Protein AF-A0A7S3WQD6-F1 (afdb_monomer_lite)

Sequence (183 aa):
FDAVRLVVVATIATLADAVMRIRCADVPSLLCLNYSGEAEGPGDAFHFELGSFAVESEDLQLASPELHCARTRVLDYFAAQRPHHRPSRVLFGFERSMEFGVAEEALLRQLCLHMAFPTATHGQTHAGGSSLLPAYLSGESRLLLENFPELGFFRDMVFLFKMLMVPTSEALPEICPWMPLDA

Structure (mmCIF, N/CA/C/O backbone):
data_AF-A0A7S3WQD6-F1
#
_entry.id   AF-A0A7S3WQD6-F1
#
loop_
_atom_site.group_PDB
_atom_site.id
_atom_site.type_symbol
_atom_site.label_atom_id
_atom_site.label_alt_id
_atom_site.label_comp_id
_atom_site.label_asym_id
_atom_site.label_entity_id
_atom_site.label_seq_id
_atom_site.pdbx_PDB_ins_code
_atom_site.Cartn_x
_atom_site.Cartn_y
_atom_site.Cartn_z
_atom_site.occupancy
_atom_site.B_iso_or_equiv
_atom_site.auth_seq_id
_atom_site.auth_comp_id
_atom_site.auth_asym_id
_atom_site.auth_atom_id
_atom_site.pdbx_PDB_model_num
ATOM 1 N N . PHE A 1 1 ? -23.383 3.564 12.288 1.00 55.22 1 PHE A N 1
ATOM 2 C CA . PHE A 1 1 ? -23.159 2.881 10.995 1.00 55.22 1 PHE A CA 1
ATOM 3 C C . PHE A 1 1 ? -21.775 3.160 10.432 1.00 55.22 1 PHE A C 1
ATOM 5 O O . PHE A 1 1 ? -21.158 2.224 9.944 1.00 55.22 1 PHE A O 1
ATOM 12 N N . ASP A 1 2 ? -21.274 4.389 10.543 1.00 77.25 2 ASP A N 1
ATOM 13 C CA . ASP A 1 2 ? -19.963 4.769 10.008 1.00 77.25 2 ASP A CA 1
ATOM 14 C C . ASP A 1 2 ? -18.776 4.064 10.696 1.00 77.25 2 ASP A C 1
ATOM 16 O O . ASP A 1 2 ? -17.949 3.446 10.036 1.00 77.25 2 ASP A O 1
ATOM 20 N N . ALA A 1 3 ? -18.800 3.978 12.032 1.00 86.75 3 ALA A N 1
ATOM 21 C CA . ALA A 1 3 ? -17.778 3.295 12.836 1.00 86.75 3 ALA A CA 1
ATOM 22 C C . ALA A 1 3 ? -17.462 1.853 12.385 1.00 86.75 3 ALA A C 1
ATOM 24 O O . ALA A 1 3 ? -16.304 1.457 12.271 1.00 86.75 3 ALA A O 1
ATOM 25 N N . VAL A 1 4 ? -18.507 1.063 12.108 1.00 91.00 4 VAL A N 1
ATOM 26 C CA . VAL A 1 4 ? -18.364 -0.328 11.649 1.00 91.00 4 VAL A CA 1
ATOM 27 C C . VAL A 1 4 ? -17.719 -0.363 10.267 1.00 91.00 4 VAL A C 1
ATOM 29 O O . VAL A 1 4 ? -16.831 -1.175 10.030 1.00 91.00 4 VAL A O 1
ATOM 32 N N . ARG A 1 5 ? -18.143 0.526 9.360 1.00 90.00 5 ARG A N 1
ATOM 33 C CA . ARG A 1 5 ? -17.604 0.603 7.996 1.00 90.00 5 ARG A CA 1
ATOM 34 C C . ARG A 1 5 ? -16.125 0.959 8.019 1.00 90.00 5 ARG A C 1
ATOM 36 O O . ARG A 1 5 ? -15.350 0.260 7.377 1.00 90.00 5 ARG A O 1
ATOM 43 N N . LEU A 1 6 ? -15.737 1.962 8.805 1.00 91.75 6 LEU A N 1
ATOM 44 C CA . LEU A 1 6 ? -14.342 2.370 8.926 1.00 91.75 6 LEU A CA 1
ATOM 45 C C . LEU A 1 6 ? -13.455 1.213 9.413 1.00 91.75 6 LEU A C 1
ATOM 47 O O . LEU A 1 6 ? -12.445 0.909 8.784 1.00 91.75 6 LEU A O 1
ATOM 51 N N . VAL A 1 7 ? -13.856 0.505 10.477 1.00 94.38 7 VAL A N 1
ATOM 52 C CA . VAL A 1 7 ? -13.084 -0.639 11.004 1.00 94.38 7 VAL A CA 1
ATOM 53 C C . VAL A 1 7 ? -13.020 -1.796 10.003 1.00 94.38 7 VAL A C 1
ATOM 55 O O . VAL A 1 7 ? -11.962 -2.403 9.831 1.00 94.38 7 VAL A O 1
ATOM 58 N N . VAL A 1 8 ? -14.126 -2.105 9.321 1.00 94.56 8 VAL A N 1
ATOM 59 C CA . VAL A 1 8 ? -14.166 -3.182 8.320 1.00 94.56 8 VAL A CA 1
ATOM 60 C C . VAL A 1 8 ? -13.259 -2.858 7.137 1.00 94.56 8 VAL A C 1
ATOM 62 O O . VAL A 1 8 ? -12.439 -3.693 6.763 1.00 94.56 8 VAL A O 1
ATOM 65 N N . VAL A 1 9 ? -13.345 -1.651 6.577 1.00 94.81 9 VAL A N 1
ATOM 66 C CA . VAL A 1 9 ? -12.513 -1.256 5.433 1.00 94.81 9 VAL A CA 1
ATOM 67 C C . VAL A 1 9 ? -11.039 -1.141 5.834 1.00 94.81 9 VAL A C 1
ATOM 69 O O . VAL A 1 9 ? -10.180 -1.617 5.096 1.00 94.81 9 VAL A O 1
ATOM 72 N N . ALA A 1 10 ? -10.730 -0.641 7.035 1.00 96.12 10 ALA A N 1
ATOM 73 C CA . ALA A 1 10 ? -9.369 -0.671 7.574 1.00 96.12 10 ALA A CA 1
ATOM 74 C C . ALA A 1 10 ? -8.831 -2.106 7.681 1.00 96.12 10 ALA A C 1
ATOM 76 O O . ALA A 1 10 ? -7.685 -2.373 7.323 1.00 96.12 10 ALA A O 1
ATOM 77 N N . THR A 1 11 ? -9.666 -3.055 8.115 1.00 97.19 11 THR A N 1
ATOM 78 C CA . THR A 1 11 ? -9.299 -4.477 8.180 1.00 97.19 11 THR A CA 1
ATOM 79 C C . THR A 1 11 ? -9.043 -5.045 6.783 1.00 97.19 11 THR A C 1
ATOM 81 O O . THR A 1 11 ? -8.050 -5.740 6.594 1.00 97.19 11 THR A O 1
ATOM 84 N N . ILE A 1 12 ? -9.880 -4.715 5.793 1.00 97.62 12 ILE A N 1
ATOM 85 C CA . ILE A 1 12 ? -9.692 -5.134 4.394 1.00 97.62 12 ILE A CA 1
ATOM 86 C C . ILE A 1 12 ? -8.363 -4.601 3.844 1.00 97.62 12 ILE A C 1
ATOM 88 O O . ILE A 1 12 ? -7.570 -5.387 3.330 1.00 97.62 12 ILE A O 1
ATOM 92 N N . ALA A 1 13 ? -8.077 -3.306 4.006 1.00 97.19 13 ALA A N 1
ATOM 93 C CA . ALA A 1 13 ? -6.825 -2.707 3.543 1.00 97.19 13 ALA A CA 1
ATOM 94 C C . ALA A 1 13 ? -5.596 -3.307 4.255 1.00 97.19 13 ALA A C 1
ATOM 96 O O . ALA A 1 13 ? -4.576 -3.568 3.621 1.00 97.19 13 ALA A O 1
ATOM 97 N N . THR A 1 14 ? -5.709 -3.598 5.556 1.00 97.75 14 THR A N 1
ATOM 98 C CA . THR A 1 14 ? -4.656 -4.271 6.341 1.00 97.75 14 THR A CA 1
ATOM 99 C C . THR A 1 14 ? -4.397 -5.692 5.848 1.00 97.75 14 THR A C 1
ATOM 101 O O . THR A 1 14 ? -3.249 -6.104 5.706 1.00 97.75 14 THR A O 1
ATOM 104 N N . LEU A 1 15 ? -5.457 -6.458 5.575 1.00 97.62 15 LEU A N 1
ATOM 105 C CA . LEU A 1 15 ? -5.333 -7.808 5.029 1.00 97.62 15 LEU A CA 1
ATOM 106 C C . LEU A 1 15 ? -4.719 -7.779 3.633 1.00 97.62 15 LEU A C 1
ATOM 108 O O . LEU A 1 15 ? -3.871 -8.614 3.339 1.00 97.62 15 LEU A O 1
ATOM 112 N N . ALA A 1 16 ? -5.107 -6.816 2.798 1.00 97.31 16 ALA A N 1
ATOM 113 C CA . ALA A 1 16 ? -4.522 -6.650 1.478 1.00 97.31 16 ALA A CA 1
ATOM 114 C C . ALA A 1 16 ? -3.017 -6.342 1.568 1.00 97.31 16 ALA A C 1
ATOM 116 O O . ALA A 1 16 ? -2.239 -7.010 0.897 1.00 97.31 16 ALA A O 1
ATOM 117 N N . ASP A 1 17 ? -2.589 -5.441 2.462 1.00 97.12 17 ASP A N 1
ATOM 118 C CA . ASP A 1 17 ? -1.162 -5.184 2.734 1.00 97.12 17 ASP A CA 1
ATOM 119 C C . ASP A 1 17 ? -0.425 -6.460 3.159 1.00 97.12 17 ASP A C 1
ATOM 121 O O . ASP A 1 17 ? 0.629 -6.786 2.616 1.00 97.12 17 ASP A O 1
ATOM 125 N N . ALA A 1 18 ? -1.008 -7.223 4.087 1.00 96.19 18 ALA A N 1
ATOM 126 C CA . ALA A 1 18 ? -0.426 -8.476 4.550 1.00 96.19 18 ALA A CA 1
ATOM 127 C C . ALA A 1 18 ? -0.299 -9.500 3.413 1.00 96.19 18 ALA A C 1
ATOM 129 O O . ALA A 1 18 ? 0.741 -10.141 3.288 1.00 96.19 18 ALA A O 1
ATOM 130 N N . VAL A 1 19 ? -1.317 -9.626 2.557 1.00 95.06 19 VAL A N 1
ATOM 131 C CA . VAL A 1 19 ? -1.299 -10.513 1.384 1.00 95.06 19 VAL A CA 1
ATOM 132 C C . VAL A 1 19 ? -0.239 -10.074 0.374 1.00 95.06 19 VAL A C 1
ATOM 134 O O . VAL A 1 19 ? 0.516 -10.919 -0.097 1.00 95.06 19 VAL A O 1
ATOM 137 N N . MET A 1 20 ? -0.112 -8.772 0.105 1.00 95.25 20 MET A N 1
ATOM 138 C CA . MET A 1 20 ? 0.914 -8.219 -0.790 1.00 95.25 20 MET A CA 1
ATOM 139 C C . MET A 1 20 ? 2.346 -8.523 -0.328 1.00 95.25 20 MET A C 1
ATOM 141 O O . MET A 1 20 ? 3.266 -8.547 -1.144 1.00 95.25 20 MET A O 1
ATOM 145 N N . ARG A 1 21 ? 2.552 -8.771 0.971 1.00 93.88 21 ARG A N 1
ATOM 146 C CA . ARG A 1 21 ? 3.853 -9.147 1.547 1.00 93.88 21 ARG A CA 1
ATOM 147 C C . ARG A 1 21 ? 4.114 -10.651 1.555 1.00 93.88 21 ARG A C 1
ATOM 149 O O . ARG A 1 21 ? 5.245 -11.057 1.810 1.00 93.88 21 ARG A O 1
ATOM 156 N N . ILE A 1 22 ? 3.103 -11.485 1.314 1.00 91.69 22 ILE A N 1
ATOM 157 C CA . ILE A 1 22 ? 3.275 -12.938 1.300 1.00 91.69 22 ILE A CA 1
ATOM 158 C C . ILE A 1 22 ? 3.864 -13.358 -0.044 1.00 91.69 22 ILE A C 1
ATOM 160 O O . ILE A 1 22 ? 3.289 -13.131 -1.108 1.00 91.69 22 ILE A O 1
ATOM 164 N N . ARG A 1 23 ? 5.001 -14.050 0.011 1.00 91.31 23 ARG A N 1
ATOM 165 C CA . ARG A 1 23 ? 5.579 -14.708 -1.157 1.00 91.31 23 ARG A CA 1
ATOM 166 C C . ARG A 1 23 ? 4.841 -16.016 -1.448 1.00 91.31 23 ARG A C 1
ATOM 168 O O . ARG A 1 23 ? 4.842 -16.926 -0.618 1.00 91.31 23 ARG A O 1
ATOM 175 N N . CYS A 1 24 ? 4.263 -16.138 -2.644 1.00 88.75 24 CYS A N 1
ATOM 176 C CA . CYS A 1 24 ? 3.705 -17.410 -3.106 1.00 88.75 24 CYS A CA 1
ATOM 177 C C . CYS A 1 24 ? 4.815 -18.462 -3.261 1.00 88.75 24 CYS A C 1
ATOM 179 O O . CYS A 1 24 ? 5.910 -18.159 -3.742 1.00 88.75 24 CYS A O 1
ATOM 181 N N . ALA A 1 25 ? 4.530 -19.696 -2.842 1.00 86.94 25 ALA A N 1
ATOM 182 C CA . ALA A 1 25 ? 5.506 -20.788 -2.833 1.00 86.94 25 ALA A CA 1
ATOM 183 C C . ALA A 1 25 ? 5.790 -21.367 -4.229 1.00 86.94 25 ALA A C 1
ATOM 185 O O . ALA A 1 25 ? 6.838 -21.971 -4.442 1.00 86.94 25 ALA A O 1
ATOM 186 N N . ASP A 1 26 ? 4.849 -21.210 -5.154 1.00 92.25 26 ASP A N 1
ATOM 187 C CA . ASP A 1 26 ? 4.892 -21.710 -6.521 1.00 92.25 26 ASP A CA 1
ATOM 188 C C . ASP A 1 26 ? 5.427 -20.645 -7.487 1.00 92.25 26 ASP A C 1
ATOM 190 O O . ASP A 1 26 ? 6.610 -20.654 -7.828 1.00 92.25 26 ASP A O 1
ATOM 194 N N . VAL A 1 27 ? 4.575 -19.711 -7.910 1.00 90.00 27 VAL A N 1
ATOM 195 C CA . VAL A 1 27 ? 4.912 -18.637 -8.843 1.00 90.00 27 VAL A CA 1
ATOM 196 C C . VAL A 1 27 ? 4.687 -17.315 -8.115 1.00 90.00 27 VAL A C 1
ATOM 198 O O . VAL A 1 27 ? 3.555 -16.833 -8.043 1.00 90.00 27 VAL A O 1
ATOM 201 N N . PRO A 1 28 ? 5.737 -16.729 -7.514 1.00 91.62 28 PRO A N 1
ATOM 202 C CA . PRO A 1 28 ? 5.594 -15.474 -6.793 1.00 91.62 28 PRO A CA 1
ATOM 203 C C . PRO A 1 28 ? 5.227 -14.347 -7.760 1.00 91.62 28 PRO A C 1
ATOM 205 O O . PRO A 1 28 ? 5.892 -14.158 -8.779 1.00 91.62 28 PRO A O 1
ATOM 208 N N . SER A 1 29 ? 4.186 -13.576 -7.422 1.00 94.06 29 SER A N 1
ATOM 209 C CA . SER A 1 29 ? 3.867 -12.353 -8.164 1.00 94.06 29 SER A CA 1
ATOM 210 C C . SER A 1 29 ? 5.044 -11.390 -8.065 1.00 94.06 29 SER A C 1
ATOM 212 O O . SER A 1 29 ? 5.530 -11.072 -6.975 1.00 94.06 29 SER A O 1
ATOM 214 N N . LEU A 1 30 ? 5.496 -10.909 -9.220 1.00 94.81 30 LEU A N 1
ATOM 215 C CA . LEU A 1 30 ? 6.571 -9.932 -9.304 1.00 94.81 30 LEU A CA 1
ATOM 216 C C . LEU A 1 30 ? 6.202 -8.629 -8.582 1.00 94.81 30 LEU A C 1
ATOM 218 O O . LEU A 1 30 ? 7.076 -7.989 -7.996 1.00 94.81 30 LEU A O 1
ATOM 222 N N . LEU A 1 31 ? 4.918 -8.262 -8.575 1.00 95.69 31 LEU A N 1
ATOM 223 C CA . LEU A 1 31 ? 4.429 -7.137 -7.791 1.00 95.69 31 LEU A CA 1
ATOM 224 C C . LEU A 1 31 ? 4.638 -7.371 -6.295 1.00 95.69 31 LEU A C 1
ATOM 226 O O . LEU A 1 31 ? 5.220 -6.507 -5.647 1.00 95.69 31 LEU A O 1
ATOM 230 N N . CYS A 1 32 ? 4.224 -8.523 -5.761 1.00 95.69 32 CYS A N 1
ATOM 231 C CA . CYS A 1 32 ? 4.417 -8.844 -4.344 1.00 95.69 32 CYS A CA 1
ATOM 232 C C . CYS A 1 32 ? 5.902 -8.850 -3.961 1.00 95.69 32 CYS A C 1
ATOM 234 O O . CYS A 1 32 ? 6.261 -8.307 -2.923 1.00 95.69 32 CYS A O 1
ATOM 236 N N . LEU A 1 33 ? 6.780 -9.381 -4.823 1.00 95.19 33 LEU A N 1
ATOM 237 C CA . LEU A 1 33 ? 8.231 -9.361 -4.595 1.00 95.19 33 LEU A CA 1
ATOM 238 C C . LEU A 1 33 ? 8.801 -7.935 -4.553 1.00 95.19 33 LEU A C 1
ATOM 240 O O . LEU A 1 33 ? 9.620 -7.621 -3.692 1.00 95.19 33 LEU A O 1
ATOM 244 N N . ASN A 1 34 ? 8.382 -7.055 -5.469 1.00 94.88 34 ASN A N 1
ATOM 245 C CA . ASN A 1 34 ? 8.825 -5.656 -5.457 1.00 94.88 34 ASN A CA 1
ATOM 246 C C . ASN A 1 34 ? 8.255 -4.910 -4.247 1.00 94.88 34 ASN A C 1
ATOM 248 O O . ASN A 1 34 ? 8.966 -4.144 -3.602 1.00 94.88 34 ASN A O 1
ATOM 252 N N . TYR A 1 35 ? 6.996 -5.180 -3.903 1.00 95.56 35 TYR A N 1
ATOM 253 C CA . TYR A 1 35 ? 6.316 -4.596 -2.757 1.00 95.56 35 TYR A CA 1
ATOM 254 C C . TYR A 1 35 ? 6.976 -4.983 -1.425 1.00 95.56 35 TYR A C 1
ATOM 256 O O . TYR A 1 35 ? 7.217 -4.117 -0.585 1.00 95.56 35 TYR A O 1
ATOM 264 N N . SER A 1 36 ? 7.315 -6.261 -1.233 1.00 94.06 36 SER A N 1
ATOM 265 C CA . SER A 1 36 ? 7.981 -6.762 -0.023 1.00 94.06 36 SER A CA 1
ATOM 266 C C . SER A 1 36 ? 9.476 -6.428 0.042 1.00 94.06 36 SER A C 1
ATOM 268 O O . SER A 1 36 ? 10.085 -6.578 1.099 1.00 94.06 36 SER A O 1
ATOM 270 N N . GLY A 1 37 ? 10.066 -5.947 -1.058 1.00 92.81 37 GLY A N 1
ATOM 271 C CA . GLY A 1 37 ? 11.503 -5.691 -1.167 1.00 92.81 37 GLY A CA 1
ATOM 272 C C . GLY A 1 37 ? 12.346 -6.955 -1.380 1.00 92.81 37 GLY A C 1
ATOM 273 O O . GLY A 1 37 ? 13.554 -6.916 -1.171 1.00 92.81 37 GLY A O 1
ATOM 274 N N . GLU A 1 38 ? 11.730 -8.071 -1.779 1.00 93.00 38 GLU A N 1
ATOM 275 C CA . GLU A 1 38 ? 12.408 -9.340 -2.088 1.00 93.00 38 GLU A CA 1
ATOM 276 C C . GLU A 1 38 ? 12.770 -9.499 -3.576 1.00 93.00 38 GLU A C 1
ATOM 278 O O . GLU A 1 38 ? 13.431 -10.470 -3.950 1.00 93.00 38 GLU A O 1
ATOM 283 N N . ALA A 1 39 ? 12.331 -8.580 -4.441 1.00 93.12 39 ALA A N 1
ATOM 284 C CA . ALA A 1 39 ? 12.681 -8.589 -5.859 1.00 93.12 39 ALA A CA 1
ATOM 285 C C . ALA A 1 39 ? 14.183 -8.361 -6.091 1.00 93.12 39 ALA A C 1
ATOM 287 O O . ALA A 1 39 ? 14.869 -7.688 -5.322 1.00 93.12 39 ALA A O 1
ATOM 288 N N . GLU A 1 40 ? 14.695 -8.902 -7.197 1.00 89.00 40 GLU A N 1
ATOM 289 C CA . GLU A 1 40 ? 16.089 -8.706 -7.585 1.00 89.00 40 GLU A CA 1
ATOM 290 C C . GLU A 1 40 ? 16.369 -7.239 -7.938 1.00 89.00 40 GLU A C 1
ATOM 292 O O . GLU A 1 40 ? 15.772 -6.677 -8.853 1.00 89.00 40 GLU A O 1
ATOM 297 N N . GLY A 1 41 ? 17.336 -6.632 -7.252 1.00 83.12 41 GLY A N 1
ATOM 298 C CA . GLY A 1 41 ? 17.784 -5.267 -7.518 1.00 83.12 41 GLY A CA 1
ATOM 299 C C . GLY A 1 41 ? 17.802 -4.394 -6.264 1.00 83.12 41 GLY A C 1
ATOM 300 O O . GLY A 1 41 ? 17.534 -4.861 -5.159 1.00 83.12 41 GLY A O 1
ATOM 301 N N . PRO A 1 42 ? 18.167 -3.110 -6.401 1.00 76.06 42 PRO A N 1
ATOM 302 C CA . PRO A 1 42 ? 18.129 -2.177 -5.288 1.00 76.06 42 PRO A CA 1
ATOM 303 C C . PRO A 1 42 ? 16.675 -1.806 -4.974 1.00 76.06 42 PRO A C 1
ATOM 305 O O . PRO A 1 42 ? 15.988 -1.178 -5.783 1.00 76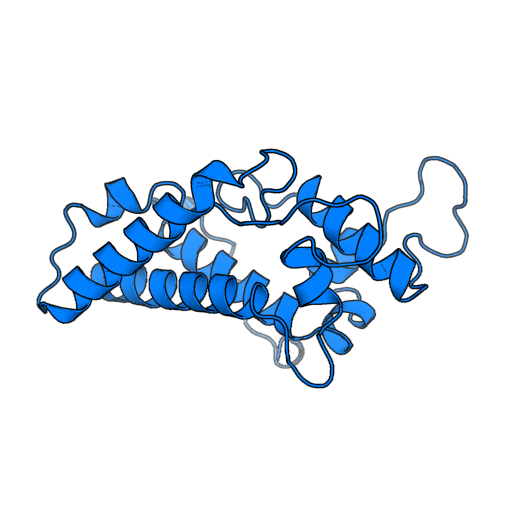.06 42 PRO A O 1
ATOM 308 N N . GLY A 1 43 ? 16.210 -2.147 -3.779 1.00 78.69 43 GLY A N 1
ATOM 309 C CA . GLY A 1 43 ? 14.854 -1.844 -3.343 1.00 78.69 43 GLY A CA 1
ATOM 310 C C . GLY A 1 43 ? 14.679 -2.089 -1.854 1.00 78.69 43 GLY A C 1
ATOM 311 O O . GLY A 1 43 ? 15.338 -2.948 -1.284 1.00 78.69 43 GLY A O 1
ATOM 312 N N . ASP A 1 44 ? 13.800 -1.309 -1.236 1.00 89.44 44 ASP A N 1
ATOM 313 C CA . ASP A 1 44 ? 13.304 -1.578 0.112 1.00 89.44 44 ASP A CA 1
ATOM 314 C C . ASP A 1 44 ? 11.812 -1.866 0.012 1.00 89.44 44 ASP A C 1
ATOM 316 O O . ASP A 1 44 ? 11.173 -1.449 -0.958 1.00 89.44 44 ASP A O 1
ATOM 320 N N . ALA A 1 45 ? 11.260 -2.505 1.039 1.00 93.69 45 ALA A N 1
ATOM 321 C CA . ALA A 1 45 ? 9.834 -2.760 1.121 1.00 93.69 45 ALA A CA 1
ATOM 322 C C . ALA A 1 45 ? 9.014 -1.461 1.048 1.00 93.69 45 ALA A C 1
ATOM 324 O O . ALA A 1 45 ? 9.335 -0.444 1.678 1.00 93.69 45 ALA A O 1
ATOM 325 N N . PHE A 1 46 ? 7.914 -1.530 0.312 1.00 95.69 46 PHE A N 1
ATOM 326 C CA . PHE A 1 46 ? 6.892 -0.501 0.276 1.00 95.69 46 PHE A CA 1
ATOM 327 C C . PHE A 1 46 ? 5.843 -0.741 1.364 1.00 95.69 46 PHE A C 1
ATOM 329 O O . PHE A 1 46 ? 5.726 -1.825 1.946 1.00 95.69 46 PHE A O 1
ATOM 336 N N . HIS A 1 47 ? 5.106 0.309 1.695 1.00 95.50 47 HIS A N 1
ATOM 337 C CA . HIS A 1 47 ? 4.016 0.271 2.665 1.00 95.50 47 HIS A CA 1
ATOM 338 C C . HIS A 1 47 ? 3.055 1.424 2.403 1.00 95.50 47 HIS A C 1
ATOM 340 O O . HIS A 1 47 ? 3.422 2.385 1.732 1.00 95.50 47 HIS A O 1
ATOM 346 N N . PHE A 1 48 ? 1.845 1.358 2.951 1.00 95.19 48 PHE A N 1
ATOM 347 C CA . PHE A 1 48 ? 1.005 2.543 3.104 1.00 95.19 48 PHE A CA 1
ATOM 348 C C . PHE A 1 48 ? 0.877 2.907 4.583 1.00 95.19 48 PHE A C 1
ATOM 350 O O . PHE A 1 48 ? 1.120 2.094 5.477 1.00 95.19 48 PHE A O 1
ATOM 357 N N . GLU A 1 49 ? 0.519 4.155 4.855 1.00 92.69 49 GLU A N 1
ATOM 358 C CA . GLU A 1 49 ? 0.381 4.642 6.223 1.00 92.69 49 GLU A CA 1
ATOM 359 C C . GLU A 1 49 ? -1.053 4.544 6.718 1.00 92.69 49 GLU A C 1
ATOM 361 O O . GLU A 1 49 ? -2.003 4.829 5.995 1.00 92.69 49 GLU A O 1
ATOM 366 N N . LEU A 1 50 ? -1.210 4.239 8.002 1.00 91.62 50 LEU A N 1
ATOM 367 C CA . LEU A 1 50 ? -2.519 4.175 8.639 1.00 91.62 50 LEU A CA 1
ATOM 368 C C . LEU A 1 50 ? -3.164 5.570 8.837 1.00 91.62 50 LEU A C 1
ATOM 370 O O . LEU A 1 50 ? -4.375 5.674 9.009 1.00 91.62 50 LEU A O 1
ATOM 374 N N . GLY A 1 51 ? -2.374 6.651 8.784 1.00 88.31 51 GLY A N 1
ATOM 375 C CA . GLY A 1 51 ? -2.856 8.029 8.945 1.00 88.31 51 GLY A CA 1
ATOM 376 C C . GLY A 1 51 ? -3.465 8.299 10.327 1.00 88.31 51 GLY A C 1
ATOM 377 O O . GLY A 1 51 ? -2.964 7.815 11.344 1.00 88.31 51 GLY A O 1
ATOM 378 N N . SER A 1 52 ? -4.564 9.056 10.358 1.00 88.75 52 SER A N 1
ATOM 379 C CA . SER A 1 52 ? -5.279 9.474 11.577 1.00 88.75 52 SER A CA 1
ATOM 380 C C . SER A 1 52 ? -6.162 8.396 12.218 1.00 88.75 52 SER A C 1
ATOM 382 O O . SER A 1 52 ? -6.796 8.656 13.238 1.00 88.75 52 SER A O 1
ATOM 384 N N . PHE A 1 53 ? -6.190 7.171 11.682 1.00 92.81 53 PHE A N 1
ATOM 385 C CA . PHE A 1 53 ? -7.164 6.144 12.072 1.00 92.81 53 PHE A CA 1
ATOM 386 C C . PHE A 1 53 ? -7.076 5.805 13.554 1.00 92.81 53 PHE A C 1
ATOM 388 O O . PHE A 1 53 ? -8.095 5.559 14.182 1.00 92.81 53 PHE A O 1
ATOM 395 N N . ALA A 1 54 ? -5.875 5.789 14.139 1.00 92.19 54 ALA A N 1
ATOM 396 C CA . ALA A 1 54 ? -5.711 5.491 15.561 1.00 92.19 54 ALA A CA 1
ATOM 397 C C . ALA A 1 54 ? -6.501 6.465 16.449 1.00 92.19 54 ALA A C 1
ATOM 399 O O . ALA A 1 54 ? -7.144 6.017 17.397 1.00 92.19 54 ALA A O 1
ATOM 400 N N . VAL A 1 55 ? -6.480 7.751 16.083 1.00 90.75 55 VAL A N 1
ATOM 401 C CA . VAL A 1 55 ? -7.164 8.845 16.781 1.00 90.75 55 VAL A CA 1
ATOM 402 C C . VAL A 1 55 ? -8.654 8.825 16.453 1.00 90.75 55 VAL A C 1
ATOM 404 O O . VAL A 1 55 ? -9.483 8.766 17.349 1.00 90.75 55 VAL A O 1
ATOM 407 N N . GLU A 1 56 ? -9.011 8.780 15.169 1.00 87.94 56 GLU A N 1
ATOM 408 C CA . GLU A 1 56 ? -10.417 8.779 14.734 1.00 87.94 56 GLU A CA 1
ATOM 409 C C . GLU A 1 56 ? -11.190 7.559 15.237 1.00 87.94 56 GLU A C 1
ATOM 411 O O . GLU A 1 56 ? -12.389 7.634 15.494 1.00 87.94 56 GLU A O 1
ATOM 416 N N . SER A 1 57 ? -10.501 6.427 15.399 1.00 91.44 57 SER A N 1
ATOM 417 C CA . SER A 1 57 ? -11.116 5.192 15.870 1.00 91.44 57 SER A CA 1
ATOM 418 C C . SER A 1 57 ? -11.186 5.053 17.392 1.00 91.44 57 SER A C 1
ATOM 420 O O . SER A 1 57 ? -11.764 4.074 17.863 1.00 91.44 57 SER A O 1
ATOM 422 N N . GLU A 1 58 ? -10.582 5.964 18.162 1.00 90.19 58 GLU A N 1
ATOM 423 C CA . GLU A 1 58 ? -10.513 5.889 19.629 1.00 90.19 58 GLU A CA 1
ATOM 424 C C . GLU A 1 58 ? -11.895 5.998 20.281 1.00 90.19 58 GLU A C 1
ATOM 426 O O . GLU A 1 58 ? -12.256 5.151 21.097 1.00 90.19 58 GLU A O 1
ATOM 431 N N . ASP A 1 59 ? -12.695 6.967 19.836 1.00 86.44 59 ASP A N 1
ATOM 432 C CA . ASP A 1 59 ? -14.012 7.274 20.406 1.00 86.44 59 ASP A CA 1
ATOM 433 C C . ASP A 1 59 ? -15.175 6.588 19.666 1.00 86.44 59 ASP A C 1
ATOM 435 O O . ASP A 1 59 ? -16.355 6.877 19.904 1.00 86.44 59 ASP A O 1
ATOM 439 N N . LEU A 1 60 ? -14.876 5.663 18.748 1.00 88.38 60 LEU A N 1
ATOM 440 C CA . LEU A 1 60 ? -15.913 4.957 18.005 1.00 88.38 60 LEU A CA 1
ATOM 441 C C . LEU A 1 60 ? -16.715 4.036 18.923 1.00 88.38 60 LEU A C 1
ATOM 443 O O . LEU A 1 60 ? -16.190 3.128 19.567 1.00 88.38 60 LEU A O 1
ATOM 447 N N . GLN A 1 61 ? -18.034 4.205 18.890 1.00 88.62 61 GLN A N 1
ATOM 448 C CA . GLN A 1 61 ? -18.969 3.316 19.571 1.00 88.62 61 GLN A CA 1
ATOM 449 C C . GLN A 1 61 ? -19.099 1.997 18.797 1.00 88.62 61 GLN A C 1
ATOM 451 O O . GLN A 1 61 ? -19.979 1.828 17.947 1.00 88.62 61 GLN A O 1
ATOM 456 N N . LEU A 1 62 ? -18.195 1.057 19.073 1.00 87.81 62 LEU A N 1
ATOM 457 C CA . LEU A 1 62 ? -18.236 -0.292 18.518 1.00 87.81 62 LEU A CA 1
ATOM 458 C C . LEU A 1 62 ? -19.124 -1.167 19.409 1.00 87.81 62 LEU A C 1
ATOM 460 O O . LEU A 1 62 ? -18.790 -1.486 20.543 1.00 87.81 62 LEU A O 1
ATOM 464 N N . ALA A 1 63 ? -20.295 -1.544 18.896 1.00 87.25 63 ALA A N 1
ATOM 465 C CA . ALA A 1 63 ? -21.294 -2.274 19.680 1.00 87.25 63 ALA A CA 1
ATOM 466 C C . ALA A 1 63 ? -20.900 -3.732 19.984 1.00 87.25 63 ALA A C 1
ATOM 468 O O . ALA A 1 63 ? -21.502 -4.353 20.857 1.00 87.25 63 ALA A O 1
ATOM 469 N N . SER A 1 64 ? -19.928 -4.289 19.252 1.00 91.38 64 SER A N 1
ATOM 470 C CA . SER A 1 64 ? -19.529 -5.692 19.357 1.00 91.38 64 SER A CA 1
ATOM 471 C C . SER A 1 64 ? -18.040 -5.834 19.711 1.00 91.38 64 SER A C 1
ATOM 473 O O . SER A 1 64 ? -17.210 -5.041 19.246 1.00 91.38 64 SER A O 1
ATOM 475 N N . PRO A 1 65 ? -17.668 -6.832 20.535 1.00 93.81 65 PRO A N 1
ATOM 476 C CA . PRO A 1 65 ? -16.282 -7.022 20.961 1.00 93.81 65 PRO A CA 1
ATOM 477 C C . PRO A 1 65 ? -15.354 -7.397 19.798 1.00 93.81 65 PRO A C 1
ATOM 479 O O . PRO A 1 65 ? -14.182 -7.028 19.801 1.00 93.81 65 PRO A O 1
ATOM 482 N N . GLU A 1 66 ? -15.866 -8.073 18.768 1.00 94.88 66 GLU A N 1
ATOM 483 C CA . GLU A 1 66 ? -15.092 -8.474 17.591 1.00 94.88 66 GLU A CA 1
ATOM 484 C C . GLU A 1 66 ? -14.571 -7.256 16.821 1.00 94.88 66 GLU A C 1
ATOM 486 O O . GL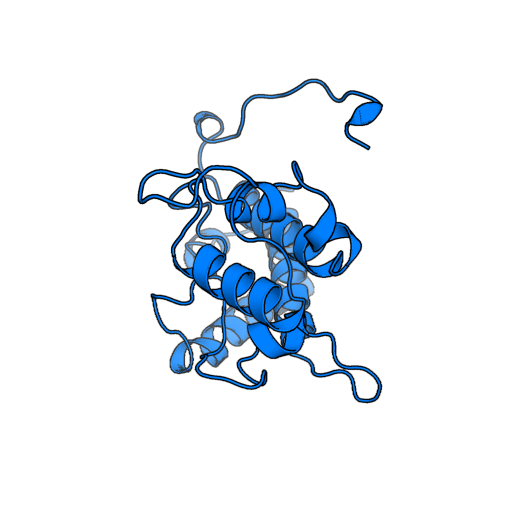U A 1 66 ? -13.452 -7.284 16.313 1.00 94.88 66 GLU A O 1
ATOM 491 N N . LEU A 1 67 ? -15.340 -6.162 16.784 1.00 94.12 67 LEU A N 1
ATOM 492 C CA . LEU A 1 67 ? -14.924 -4.909 16.154 1.00 94.12 67 LEU A CA 1
ATOM 493 C C . LEU A 1 67 ? -13.797 -4.226 16.937 1.00 94.12 67 LEU A C 1
ATOM 495 O O . LEU A 1 67 ? -12.859 -3.711 16.327 1.00 94.12 67 LEU A O 1
ATOM 499 N N . HIS A 1 68 ? -13.838 -4.267 18.273 1.00 94.44 68 HIS A N 1
ATOM 500 C CA . HIS A 1 68 ? -12.721 -3.796 19.096 1.00 94.44 68 HIS A CA 1
ATOM 501 C C . HIS A 1 68 ? -11.464 -4.641 18.861 1.00 94.44 68 HIS A C 1
ATOM 503 O O . HIS A 1 68 ? -10.381 -4.086 18.682 1.00 94.44 68 HIS A O 1
ATOM 509 N N . CYS A 1 69 ? -11.598 -5.971 18.795 1.00 96.25 69 CYS A N 1
ATOM 510 C CA . CYS A 1 69 ? -10.480 -6.852 18.465 1.00 96.25 69 CYS A CA 1
ATOM 511 C C . CYS A 1 69 ? -9.908 -6.553 17.073 1.00 96.25 69 CYS A C 1
ATOM 513 O O . CYS A 1 69 ? -8.693 -6.433 16.940 1.00 96.25 69 CYS A O 1
ATOM 515 N N . ALA A 1 70 ? -10.758 -6.405 16.053 1.00 96.50 70 ALA A N 1
ATOM 516 C CA . ALA A 1 70 ? -10.336 -6.087 14.690 1.00 96.50 70 ALA A CA 1
ATOM 517 C C . ALA A 1 70 ? -9.569 -4.758 14.636 1.00 96.50 70 ALA A C 1
ATOM 519 O O . ALA A 1 70 ? -8.456 -4.717 14.113 1.00 96.50 70 ALA A O 1
ATOM 520 N N . ARG A 1 71 ? -10.103 -3.704 15.269 1.00 96.06 71 ARG A N 1
ATOM 521 C CA . ARG A 1 71 ? -9.418 -2.410 15.404 1.00 96.06 71 ARG A CA 1
ATOM 522 C C . ARG A 1 71 ? -8.026 -2.568 16.019 1.00 96.06 71 ARG A C 1
ATOM 524 O O . ARG A 1 71 ? -7.057 -2.059 15.461 1.00 96.06 71 ARG A O 1
ATOM 531 N N . THR A 1 72 ? -7.907 -3.278 17.141 1.00 96.50 72 THR A N 1
ATOM 532 C CA . THR A 1 72 ? -6.609 -3.496 17.798 1.00 96.50 72 THR A CA 1
ATOM 533 C C . THR A 1 72 ? -5.643 -4.260 16.896 1.00 96.50 72 THR A C 1
ATOM 535 O O . THR A 1 72 ? -4.490 -3.865 16.777 1.00 96.50 72 THR A O 1
ATOM 538 N N . ARG A 1 73 ? -6.108 -5.291 16.177 1.00 97.56 73 ARG A N 1
ATOM 539 C CA . ARG A 1 73 ? -5.265 -6.051 15.236 1.00 97.56 73 ARG A CA 1
ATOM 540 C C . ARG A 1 73 ? -4.722 -5.192 14.099 1.00 97.56 73 ARG A C 1
ATOM 542 O O . ARG A 1 73 ? -3.565 -5.368 13.731 1.00 97.56 73 ARG A O 1
ATOM 549 N N . VAL A 1 74 ? -5.525 -4.268 13.569 1.00 97.44 74 VAL A N 1
ATOM 550 C CA . VAL A 1 74 ? -5.061 -3.293 12.571 1.00 97.44 74 VAL A CA 1
ATOM 551 C C . VAL A 1 74 ? -3.952 -2.419 13.160 1.00 97.44 74 VAL A C 1
ATOM 553 O O . VAL A 1 74 ? -2.882 -2.297 12.568 1.00 97.44 74 VAL A O 1
ATOM 556 N N . LEU A 1 75 ? -4.171 -1.848 14.348 1.00 97.12 75 LEU A N 1
ATOM 557 C CA . LEU A 1 75 ? -3.182 -0.986 15.002 1.00 97.12 75 LEU A CA 1
ATOM 558 C C . LEU A 1 75 ? -1.871 -1.728 15.295 1.00 97.12 75 LEU A C 1
ATOM 560 O O . LEU A 1 75 ? -0.798 -1.212 14.981 1.00 97.12 75 LEU A O 1
ATOM 564 N N . ASP A 1 76 ? -1.961 -2.943 15.835 1.00 97.62 76 ASP A N 1
ATOM 565 C CA . ASP A 1 76 ? -0.807 -3.786 16.151 1.00 97.62 76 ASP A CA 1
ATOM 566 C C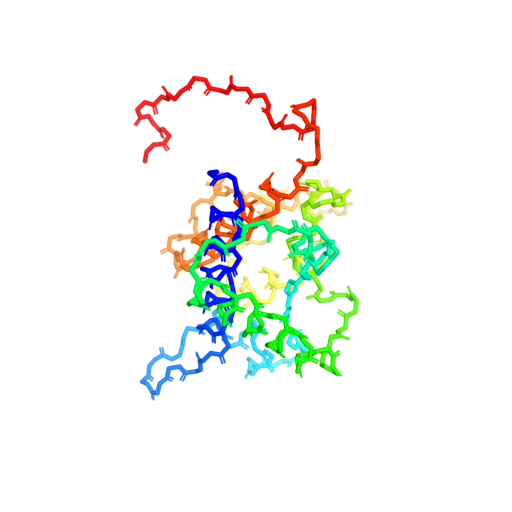 . ASP A 1 76 ? -0.016 -4.154 14.891 1.00 97.62 76 ASP A C 1
ATOM 568 O O . ASP A 1 76 ? 1.214 -4.103 14.896 1.00 97.62 76 ASP A O 1
ATOM 572 N N . TYR A 1 77 ? -0.711 -4.477 13.795 1.00 96.81 77 TYR A N 1
ATOM 573 C CA . TYR A 1 77 ? -0.081 -4.797 12.517 1.00 96.81 77 TYR A CA 1
ATOM 574 C C . TYR A 1 77 ? 0.788 -3.640 12.011 1.00 96.81 77 TYR A C 1
ATOM 576 O O . TYR A 1 77 ? 1.982 -3.818 11.767 1.00 96.81 77 TYR A O 1
ATOM 584 N N . PHE A 1 78 ? 0.225 -2.432 11.913 1.00 95.44 78 PHE A N 1
ATOM 585 C CA . PHE A 1 78 ? 0.984 -1.272 11.440 1.00 95.44 78 PHE A CA 1
ATOM 586 C C . PHE A 1 78 ? 2.057 -0.830 12.434 1.00 95.44 78 PHE A C 1
ATOM 588 O O . PHE A 1 78 ? 3.113 -0.359 12.016 1.00 95.44 78 PHE A O 1
ATOM 595 N N . ALA A 1 79 ? 1.840 -1.003 13.741 1.00 95.00 79 ALA A N 1
ATOM 596 C CA . ALA A 1 79 ? 2.871 -0.750 14.742 1.00 95.00 79 ALA A CA 1
ATOM 597 C C . ALA A 1 79 ? 4.080 -1.685 14.568 1.00 95.00 79 ALA A C 1
ATOM 599 O O . ALA A 1 79 ? 5.216 -1.220 14.666 1.00 95.00 79 ALA A O 1
ATOM 600 N N . ALA A 1 80 ? 3.847 -2.964 14.254 1.00 94.31 80 ALA A N 1
ATOM 601 C CA . ALA A 1 80 ? 4.903 -3.939 13.988 1.00 94.31 80 ALA A CA 1
ATOM 602 C C . ALA A 1 80 ? 5.679 -3.652 12.690 1.00 94.31 80 ALA A C 1
ATOM 604 O O . ALA A 1 80 ? 6.865 -3.960 12.611 1.00 94.31 80 ALA A O 1
ATOM 605 N N . GLN A 1 81 ? 5.040 -3.032 11.693 1.00 90.69 81 GLN A N 1
ATOM 606 C CA . GLN A 1 81 ? 5.661 -2.682 10.407 1.00 90.69 81 GLN A CA 1
ATOM 607 C C . GLN A 1 81 ? 6.566 -1.435 10.487 1.00 90.69 81 GLN A C 1
ATOM 609 O O . GLN A 1 81 ? 7.563 -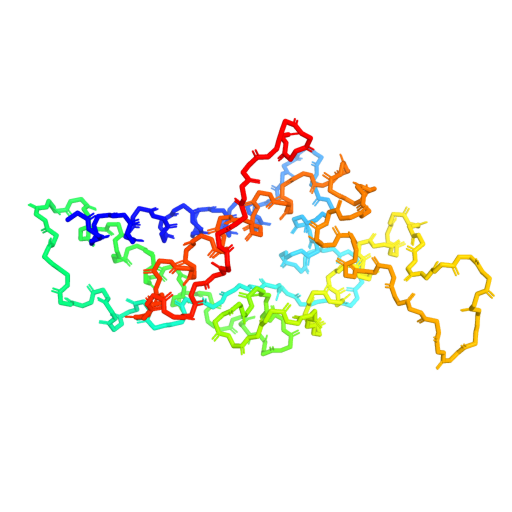1.354 9.766 1.00 90.69 81 GLN A O 1
ATOM 614 N N . ARG A 1 82 ? 6.285 -0.488 11.400 1.00 88.31 82 ARG A N 1
ATOM 615 C CA . ARG A 1 82 ? 6.991 0.811 11.524 1.00 88.31 82 ARG A CA 1
ATOM 616 C C . ARG A 1 82 ? 8.525 0.763 11.438 1.00 88.31 82 ARG A C 1
ATOM 618 O O . ARG A 1 82 ? 9.076 1.643 10.779 1.00 88.31 82 ARG A O 1
ATOM 625 N N . PRO A 1 83 ? 9.249 -0.193 12.057 1.00 86.31 83 PRO A N 1
ATOM 626 C CA . PRO A 1 83 ? 10.714 -0.241 11.978 1.00 86.31 83 PRO A CA 1
ATOM 627 C C . PRO A 1 83 ? 11.265 -0.399 10.553 1.00 86.31 83 PRO A C 1
ATOM 629 O O . PRO A 1 83 ? 12.426 -0.084 10.305 1.00 86.31 83 PRO A O 1
ATOM 632 N N . HIS A 1 84 ? 10.444 -0.881 9.621 1.00 81.00 84 HIS A N 1
ATOM 633 C CA . HIS A 1 84 ? 10.810 -1.123 8.227 1.00 81.00 84 HIS A CA 1
ATOM 634 C C . HIS A 1 84 ? 10.358 0.006 7.288 1.00 81.00 84 HIS A C 1
ATOM 636 O O . HIS A 1 84 ? 10.614 -0.048 6.085 1.00 81.00 84 HIS A O 1
ATOM 642 N N . HIS A 1 85 ? 9.708 1.046 7.818 1.00 85.94 85 HIS A N 1
ATOM 643 C CA . HIS A 1 85 ? 9.162 2.136 7.021 1.00 85.94 85 HIS A CA 1
ATOM 644 C C . HIS A 1 85 ? 10.256 3.121 6.603 1.00 85.94 85 HIS A C 1
ATOM 646 O O . HIS A 1 85 ? 10.890 3.775 7.432 1.00 85.94 85 HIS A O 1
ATOM 652 N N . ARG A 1 86 ? 10.436 3.286 5.291 1.00 89.12 86 ARG A N 1
ATOM 653 C CA . ARG A 1 86 ? 11.178 4.417 4.722 1.00 89.12 86 ARG A CA 1
ATOM 654 C C . ARG A 1 86 ? 10.202 5.451 4.162 1.00 89.12 86 ARG A C 1
ATOM 656 O O . ARG A 1 86 ? 9.372 5.070 3.341 1.00 89.12 86 ARG A O 1
ATOM 663 N N . PRO A 1 87 ? 10.328 6.748 4.496 1.00 88.38 87 PRO A N 1
ATOM 664 C CA . PRO A 1 87 ? 9.411 7.779 3.999 1.00 88.38 87 PRO A CA 1
ATOM 665 C C . PRO A 1 87 ? 9.294 7.835 2.467 1.00 88.38 87 PRO A C 1
ATOM 667 O O . PRO A 1 87 ? 8.234 8.133 1.934 1.00 88.38 87 PRO A O 1
ATOM 670 N N . SER A 1 88 ? 10.363 7.489 1.740 1.00 91.56 88 SER A N 1
ATOM 671 C CA . SER A 1 88 ? 10.378 7.425 0.270 1.00 91.56 88 SER A CA 1
ATOM 672 C C . SER A 1 88 ? 9.650 6.213 -0.330 1.00 91.56 88 SER A C 1
ATOM 674 O O . SER A 1 88 ? 9.601 6.077 -1.549 1.00 91.56 88 SER A O 1
ATOM 676 N N . ARG A 1 89 ? 9.120 5.313 0.506 1.00 94.12 89 ARG A N 1
ATOM 677 C CA . ARG A 1 89 ? 8.446 4.062 0.119 1.00 94.12 89 ARG A CA 1
ATOM 678 C C . ARG A 1 89 ? 6.990 4.004 0.596 1.00 94.12 89 ARG A C 1
ATOM 680 O O . ARG A 1 89 ? 6.396 2.927 0.591 1.00 94.12 89 ARG A O 1
ATOM 687 N N . VAL A 1 90 ? 6.441 5.146 1.014 1.00 95.25 90 VAL A N 1
ATOM 688 C CA . VAL A 1 90 ? 5.033 5.289 1.396 1.00 95.25 90 VAL A CA 1
ATOM 689 C C . VAL A 1 90 ? 4.191 5.433 0.134 1.00 95.25 90 VAL A C 1
ATOM 691 O O . VAL A 1 90 ? 4.223 6.479 -0.510 1.00 95.25 90 VAL A O 1
ATOM 694 N N . LEU A 1 91 ? 3.440 4.392 -0.196 1.00 95.62 91 LEU A N 1
ATOM 695 C CA . LEU A 1 91 ? 2.460 4.384 -1.273 1.00 95.62 91 LEU A CA 1
ATOM 696 C C . LEU A 1 91 ? 1.111 4.923 -0.794 1.00 95.62 91 LEU A C 1
ATOM 698 O O . LEU A 1 91 ? 0.782 4.855 0.394 1.00 95.62 91 LEU A O 1
ATOM 702 N N . PHE A 1 92 ? 0.309 5.380 -1.750 1.00 94.69 92 PHE A N 1
ATOM 703 C CA . PHE A 1 92 ? -1.106 5.708 -1.593 1.00 94.69 92 PHE A CA 1
ATOM 704 C C . PHE A 1 92 ? -1.365 6.746 -0.500 1.00 94.69 92 PHE A C 1
ATOM 706 O O . PHE A 1 92 ? -2.283 6.613 0.312 1.00 94.69 92 PHE A O 1
ATOM 713 N N . GLY A 1 93 ? -0.553 7.805 -0.492 1.00 90.56 93 GLY A N 1
ATOM 714 C CA . GLY A 1 93 ? -0.730 8.971 0.377 1.00 90.56 93 GLY A CA 1
ATOM 715 C C . GLY A 1 93 ? -1.903 9.864 -0.040 1.00 90.56 93 GLY A C 1
ATOM 716 O O . GLY A 1 93 ? -1.740 11.084 -0.084 1.00 90.56 93 GLY A O 1
ATOM 717 N N . PHE A 1 94 ? -3.058 9.273 -0.366 1.00 90.31 94 PHE A N 1
ATOM 718 C CA . PHE A 1 94 ? -4.237 9.964 -0.899 1.00 90.31 94 PHE A CA 1
ATOM 719 C C . PHE A 1 94 ? -4.773 11.041 0.048 1.00 90.31 94 PHE A C 1
ATOM 721 O O . PHE A 1 94 ? -5.337 12.032 -0.401 1.00 90.31 94 PHE A O 1
ATOM 728 N N . GLU A 1 95 ? -4.551 10.893 1.357 1.00 85.50 95 GLU A N 1
ATOM 729 C CA . GLU A 1 95 ? -4.907 11.910 2.349 1.00 85.50 95 GLU A CA 1
ATOM 730 C C . GLU A 1 95 ? -4.063 13.193 2.253 1.00 85.50 95 GLU A C 1
ATOM 732 O O . GLU A 1 95 ? -4.435 14.217 2.822 1.00 85.50 95 GLU A O 1
ATOM 737 N N . ARG A 1 96 ? -2.913 13.140 1.566 1.00 87.19 96 ARG A N 1
ATOM 738 C CA . ARG A 1 96 ? -2.008 14.281 1.368 1.00 87.19 96 ARG A CA 1
ATOM 739 C C . ARG A 1 96 ? -2.166 14.908 -0.010 1.00 87.19 96 ARG A C 1
ATOM 741 O O . ARG A 1 96 ? -2.154 16.129 -0.120 1.00 87.19 96 ARG A O 1
ATOM 748 N N . SER A 1 97 ? -2.240 14.080 -1.052 1.00 87.94 97 SER A N 1
ATOM 749 C CA . SER A 1 97 ? -2.375 14.511 -2.445 1.00 87.94 97 SER A CA 1
ATOM 750 C C . SER A 1 97 ? -2.864 13.354 -3.322 1.00 87.94 97 SER A C 1
ATOM 752 O O . SER A 1 97 ? -2.537 12.197 -3.064 1.00 87.94 97 SER A O 1
ATOM 754 N N . MET A 1 98 ? -3.605 13.676 -4.387 1.00 87.38 98 MET A N 1
ATOM 755 C CA . MET A 1 98 ? -3.966 12.736 -5.463 1.00 87.38 98 MET A CA 1
ATOM 756 C C . MET A 1 98 ? -2.917 12.690 -6.587 1.00 87.38 98 MET A C 1
ATOM 758 O O . MET A 1 98 ? -3.113 12.019 -7.599 1.00 87.38 98 MET A O 1
ATOM 762 N N . GLU A 1 99 ? -1.813 13.423 -6.439 1.00 91.19 99 GLU A N 1
ATOM 763 C CA . GLU A 1 99 ? -0.710 13.416 -7.395 1.00 91.19 99 GLU A CA 1
ATOM 764 C C . GLU A 1 99 ? 0.062 12.092 -7.373 1.00 91.19 99 GLU A C 1
ATOM 766 O O . GLU A 1 99 ? 0.163 11.404 -6.356 1.00 91.19 99 GLU A O 1
ATOM 771 N N . PHE A 1 100 ? 0.658 11.755 -8.515 1.00 91.56 100 PHE A N 1
ATOM 772 C CA . PHE A 1 100 ? 1.525 10.591 -8.640 1.00 91.56 100 PHE A CA 1
ATOM 773 C C . PHE A 1 100 ? 2.850 10.831 -7.903 1.00 91.56 100 PHE A C 1
ATOM 775 O O . PHE A 1 100 ? 3.632 11.705 -8.282 1.00 91.56 100 PHE A O 1
ATOM 782 N N . GLY A 1 101 ? 3.083 10.069 -6.835 1.00 92.19 101 GLY A N 1
ATOM 783 C CA . GLY A 1 101 ? 4.203 10.269 -5.926 1.00 92.19 101 GLY A CA 1
ATOM 784 C C . GLY A 1 101 ? 5.481 9.520 -6.306 1.00 92.19 101 GLY A C 1
ATOM 785 O O . GLY A 1 101 ? 5.543 8.696 -7.219 1.00 92.19 101 GLY A O 1
ATOM 786 N N . VAL A 1 102 ? 6.538 9.809 -5.542 1.00 93.44 102 VAL A N 1
ATOM 787 C CA . VAL A 1 102 ? 7.875 9.214 -5.718 1.00 93.44 102 VAL A CA 1
ATOM 788 C C . VAL A 1 102 ? 7.872 7.711 -5.424 1.00 93.44 102 VAL A C 1
ATOM 790 O O . VAL A 1 102 ? 8.607 6.955 -6.059 1.00 93.44 102 VAL A O 1
ATOM 793 N N . ALA A 1 103 ? 7.058 7.262 -4.464 1.00 94.81 103 ALA A N 1
ATOM 794 C CA . ALA A 1 103 ? 6.972 5.850 -4.108 1.00 94.81 103 ALA A CA 1
ATOM 795 C C . ALA A 1 103 ? 6.274 5.047 -5.214 1.00 94.81 103 ALA A C 1
ATOM 797 O O . ALA A 1 103 ? 6.772 3.991 -5.607 1.00 94.81 103 ALA A O 1
ATOM 798 N N . GLU A 1 104 ? 5.170 5.572 -5.754 1.00 95.38 104 GLU A N 1
ATOM 799 C CA . GLU A 1 104 ? 4.456 4.985 -6.887 1.00 95.38 104 GLU A CA 1
ATOM 800 C C . GLU A 1 104 ? 5.358 4.932 -8.120 1.00 95.38 104 GLU A C 1
ATOM 802 O O . GLU A 1 104 ? 5.439 3.892 -8.776 1.00 95.38 104 GLU A O 1
ATOM 807 N N . GLU A 1 105 ? 6.098 6.013 -8.402 1.00 94.56 105 GLU A N 1
ATOM 808 C CA . GLU A 1 105 ? 7.087 6.023 -9.479 1.00 94.56 105 GLU A CA 1
ATOM 809 C C . GLU A 1 105 ? 8.124 4.917 -9.280 1.00 94.56 105 GLU A C 1
ATOM 811 O O . GLU A 1 105 ? 8.386 4.148 -10.205 1.00 94.56 105 GLU A O 1
ATOM 816 N N . ALA A 1 106 ? 8.704 4.814 -8.084 1.00 94.25 106 ALA A N 1
ATOM 817 C CA . ALA A 1 106 ? 9.747 3.840 -7.803 1.00 94.25 106 ALA A CA 1
ATOM 818 C C . ALA A 1 106 ? 9.251 2.397 -7.982 1.00 94.25 106 ALA A C 1
ATOM 820 O O . ALA A 1 106 ? 9.934 1.609 -8.639 1.00 94.25 106 ALA A O 1
ATOM 821 N N . LEU A 1 107 ? 8.065 2.067 -7.456 1.00 95.31 107 LEU A N 1
ATOM 822 C CA . LEU A 1 107 ? 7.464 0.739 -7.602 1.00 95.31 107 LEU A CA 1
ATOM 823 C C . LEU A 1 107 ? 7.184 0.421 -9.076 1.00 95.31 107 LEU A C 1
ATOM 825 O O . LEU A 1 107 ? 7.632 -0.603 -9.594 1.00 95.31 107 LEU A O 1
ATOM 829 N N . LEU A 1 108 ? 6.468 1.305 -9.778 1.00 95.31 108 LEU A N 1
ATOM 830 C CA . LEU A 1 108 ? 6.067 1.039 -11.158 1.00 95.31 108 LEU A CA 1
ATOM 831 C C . LEU A 1 108 ? 7.255 1.013 -12.111 1.00 95.31 108 LEU A C 1
ATOM 833 O O . LEU A 1 108 ? 7.272 0.214 -13.046 1.00 95.31 108 LEU A O 1
ATOM 837 N N . ARG A 1 109 ? 8.277 1.837 -11.871 1.00 93.56 109 ARG A N 1
ATOM 838 C CA . ARG A 1 109 ? 9.503 1.830 -12.668 1.00 93.56 109 ARG A CA 1
ATOM 839 C C . ARG A 1 109 ? 10.280 0.527 -12.498 1.00 93.56 109 ARG A C 1
ATOM 841 O O . ARG A 1 109 ? 10.787 0.017 -13.495 1.00 93.56 109 ARG A O 1
ATOM 848 N N . GLN A 1 110 ? 10.345 -0.023 -11.283 1.00 93.12 110 GLN A N 1
ATOM 849 C CA . GLN A 1 110 ? 10.948 -1.338 -11.038 1.00 93.12 110 GLN A CA 1
ATOM 850 C C . GLN A 1 110 ? 10.170 -2.447 -11.760 1.00 93.12 110 GLN A C 1
ATOM 852 O O . GLN A 1 110 ? 10.766 -3.240 -12.488 1.00 93.12 110 GLN A O 1
ATOM 857 N N . LEU A 1 111 ? 8.837 -2.454 -11.665 1.00 94.19 111 LEU A N 1
ATOM 858 C CA . LEU A 1 111 ? 8.006 -3.432 -12.379 1.00 94.19 111 LEU A CA 1
ATOM 859 C C . LEU A 1 111 ? 8.162 -3.337 -13.893 1.00 94.19 111 LEU A C 1
ATOM 861 O O . LEU A 1 111 ? 8.345 -4.354 -14.562 1.00 94.19 111 LEU A O 1
ATOM 865 N N . CYS A 1 112 ? 8.140 -2.119 -14.436 1.00 93.88 112 CYS A N 1
ATOM 866 C CA . CYS A 1 112 ? 8.329 -1.905 -15.865 1.00 93.88 112 CYS A CA 1
ATOM 867 C C . CYS A 1 112 ? 9.717 -2.358 -16.324 1.00 93.88 112 CYS A C 1
ATOM 869 O O . CYS A 1 112 ? 9.835 -2.900 -17.418 1.00 93.88 112 CYS A O 1
ATOM 871 N N . LEU A 1 113 ? 10.754 -2.184 -15.498 1.00 92.75 113 LEU A N 1
ATOM 872 C CA . LEU A 1 113 ? 12.098 -2.669 -15.806 1.00 92.75 113 LEU A CA 1
ATOM 873 C C . LEU A 1 113 ? 12.131 -4.198 -15.919 1.00 92.75 113 LEU A C 1
ATOM 875 O O . LEU A 1 113 ? 12.662 -4.722 -16.893 1.00 92.75 113 LEU A O 1
ATOM 879 N N . HIS A 1 114 ? 11.536 -4.908 -14.960 1.00 92.38 114 HIS A N 1
ATOM 880 C CA . HIS A 1 114 ? 11.490 -6.371 -14.965 1.00 92.38 114 HIS A CA 1
ATOM 881 C C . HIS A 1 114 ? 10.635 -6.946 -16.103 1.00 92.38 114 HIS A C 1
ATOM 883 O O . HIS A 1 114 ? 10.998 -7.963 -16.688 1.00 92.38 114 HIS A O 1
ATOM 889 N N . MET A 1 115 ? 9.522 -6.288 -16.435 1.00 93.81 115 MET A N 1
ATOM 890 C CA . MET A 1 115 ? 8.596 -6.726 -17.489 1.00 93.81 115 MET A CA 1
ATOM 891 C C . MET A 1 115 ? 8.944 -6.178 -18.878 1.00 93.81 115 MET A C 1
ATOM 893 O O . MET A 1 115 ? 8.254 -6.480 -19.850 1.00 93.81 115 MET A O 1
ATOM 897 N N . ALA A 1 116 ? 9.989 -5.351 -18.979 1.00 93.00 116 ALA A N 1
ATOM 898 C CA . ALA A 1 116 ? 10.338 -4.592 -20.178 1.00 93.00 116 ALA A CA 1
ATOM 899 C C . ALA A 1 116 ? 9.170 -3.746 -20.736 1.00 93.00 116 ALA A C 1
ATOM 901 O O . ALA A 1 116 ? 9.033 -3.571 -21.949 1.00 93.00 116 ALA A O 1
ATOM 902 N N . PHE A 1 117 ? 8.323 -3.203 -19.856 1.00 93.06 117 PHE A N 1
ATOM 903 C CA . PHE A 1 117 ? 7.224 -2.320 -20.248 1.00 93.06 117 PHE A CA 1
ATOM 904 C C . PHE A 1 117 ? 7.723 -0.895 -20.520 1.00 93.06 117 PHE A C 1
ATOM 906 O O . PHE A 1 117 ? 8.628 -0.404 -19.835 1.00 93.06 117 PHE A O 1
ATOM 913 N N . PRO A 1 118 ? 7.134 -0.190 -21.503 1.00 91.44 118 PRO A N 1
ATOM 914 C CA . PRO A 1 118 ? 7.544 1.166 -21.826 1.00 91.44 118 PRO A CA 1
ATOM 915 C C . PRO A 1 118 ? 7.151 2.122 -20.698 1.00 91.44 118 PRO A C 1
ATOM 917 O O . PRO A 1 118 ? 6.008 2.141 -20.250 1.00 91.44 118 PRO A O 1
ATOM 920 N N . THR A 1 119 ? 8.094 2.950 -20.256 1.00 88.75 119 THR A N 1
ATOM 921 C CA . THR A 1 119 ? 7.871 3.968 -19.212 1.00 88.75 119 THR A CA 1
ATOM 922 C C . THR A 1 119 ? 7.605 5.362 -19.784 1.00 88.75 119 THR A C 1
ATOM 924 O O . THR A 1 119 ? 7.164 6.253 -19.061 1.00 88.75 119 THR A O 1
ATOM 927 N N . ALA A 1 120 ? 7.826 5.547 -21.087 1.00 83.75 120 ALA A N 1
ATOM 928 C CA . ALA A 1 120 ? 7.589 6.783 -21.823 1.00 83.75 120 ALA A CA 1
ATOM 929 C C . ALA A 1 120 ? 6.879 6.487 -23.149 1.00 83.75 120 ALA A C 1
ATOM 931 O O . ALA A 1 120 ? 7.033 5.406 -23.724 1.00 83.75 120 ALA A O 1
ATOM 932 N N . THR A 1 121 ? 6.114 7.455 -23.649 1.00 73.12 121 THR A N 1
ATOM 933 C CA . THR A 1 121 ? 5.456 7.362 -24.956 1.00 73.12 121 THR A CA 1
ATOM 934 C C . THR A 1 121 ? 6.484 7.364 -26.094 1.00 73.12 121 THR A C 1
ATOM 936 O O . THR A 1 121 ? 7.457 8.125 -26.092 1.00 73.12 121 THR A O 1
ATOM 939 N N . HIS A 1 122 ? 6.288 6.494 -27.091 1.00 59.25 122 HIS A N 1
ATOM 940 C CA . HIS A 1 122 ? 7.153 6.438 -28.270 1.00 59.25 122 HIS A CA 1
ATOM 941 C C . HIS A 1 122 ? 7.128 7.781 -29.020 1.00 59.25 122 HIS A C 1
ATOM 943 O O . HIS A 1 122 ? 6.081 8.208 -29.499 1.00 59.25 122 HIS A O 1
ATOM 949 N N . GLY A 1 123 ? 8.290 8.437 -29.125 1.00 55.41 123 GLY A N 1
ATOM 950 C CA . GLY A 1 123 ? 8.472 9.691 -29.872 1.00 55.41 123 GLY A CA 1
ATOM 951 C C . GLY A 1 123 ? 9.053 10.866 -29.077 1.00 55.41 123 GLY A C 1
ATOM 952 O O . GLY A 1 123 ? 9.378 11.883 -29.680 1.00 55.41 123 GLY A O 1
ATOM 953 N N . GLN A 1 124 ? 9.227 10.749 -27.755 1.00 51.78 124 GLN A N 1
A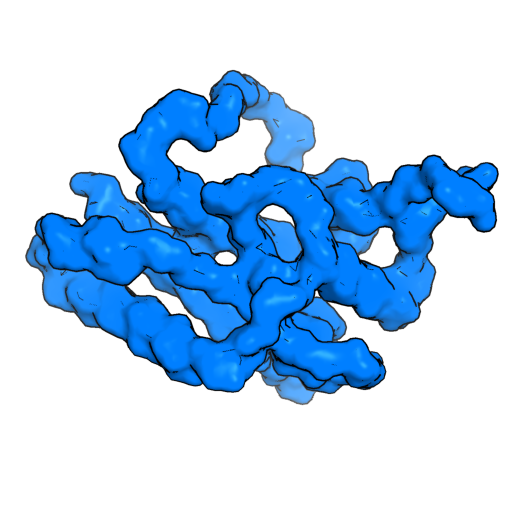TOM 954 C CA . GLN A 1 124 ? 9.763 11.833 -26.918 1.00 51.78 124 GLN A CA 1
ATOM 955 C C . GLN A 1 124 ? 10.893 11.333 -26.004 1.00 51.78 124 GLN A C 1
ATOM 957 O O . GLN A 1 124 ? 10.743 11.184 -24.798 1.00 51.78 124 GLN A O 1
ATOM 962 N N . THR A 1 125 ? 12.061 11.068 -26.594 1.00 47.38 125 THR A N 1
ATOM 963 C CA . THR A 1 125 ? 13.294 10.649 -25.895 1.00 47.38 125 THR A CA 1
ATOM 964 C C . THR A 1 125 ? 14.097 11.809 -25.285 1.00 47.38 125 THR A C 1
ATOM 966 O O . THR A 1 125 ? 15.228 11.611 -24.848 1.00 47.38 125 THR A O 1
ATOM 969 N N . HIS A 1 126 ? 13.544 13.024 -25.230 1.00 40.53 126 HIS A N 1
ATOM 970 C CA . HIS A 1 126 ? 14.222 14.199 -24.676 1.00 40.53 126 HIS A CA 1
ATOM 971 C C . HIS A 1 126 ? 13.420 14.798 -23.523 1.00 40.53 126 HIS A C 1
ATOM 973 O O . HIS A 1 126 ? 12.299 15.222 -23.761 1.00 40.53 126 HIS A O 1
ATOM 979 N N . ALA A 1 127 ? 14.016 14.805 -22.319 1.00 44.69 127 ALA A N 1
ATOM 980 C CA . ALA A 1 127 ? 13.874 15.685 -21.135 1.00 44.69 127 ALA A CA 1
ATOM 981 C C . ALA A 1 127 ? 12.530 16.380 -20.774 1.00 44.69 127 ALA A C 1
ATOM 983 O O . ALA A 1 127 ? 12.510 17.209 -19.870 1.00 44.69 127 ALA A O 1
ATOM 984 N N . GLY A 1 128 ? 11.419 16.050 -21.424 1.00 49.59 128 GLY A N 1
ATOM 985 C CA . GLY A 1 128 ? 10.097 16.655 -21.252 1.00 49.59 128 GLY A CA 1
ATOM 986 C C . GLY A 1 128 ? 8.955 15.755 -21.738 1.00 49.59 128 GLY A C 1
ATOM 987 O O . GLY A 1 128 ? 7.838 16.232 -21.905 1.00 49.59 128 GLY A O 1
ATOM 988 N N . GLY A 1 129 ? 9.230 14.467 -21.982 1.00 56.00 129 GLY A N 1
ATOM 989 C CA . GLY A 1 129 ? 8.205 13.481 -22.313 1.00 56.00 129 GLY A CA 1
ATOM 990 C C . GLY A 1 129 ? 7.367 13.120 -21.088 1.00 56.00 129 GLY A C 1
ATOM 991 O O . GLY A 1 129 ? 7.918 12.862 -20.018 1.00 56.00 129 GLY A O 1
ATOM 992 N N . SER A 1 130 ? 6.043 13.094 -21.247 1.00 67.12 130 SER A N 1
ATOM 993 C CA . SER A 1 130 ? 5.128 12.644 -20.192 1.00 67.12 130 SER A CA 1
ATOM 994 C C . SER A 1 130 ? 5.380 11.167 -19.860 1.00 67.12 130 SER A C 1
ATOM 996 O O . SER A 1 130 ? 5.444 10.319 -20.757 1.00 67.12 130 SER A O 1
ATOM 998 N N . SER A 1 131 ? 5.546 10.868 -18.571 1.00 84.81 131 SER A N 1
ATOM 999 C CA . SER A 1 131 ? 5.693 9.505 -18.052 1.00 84.81 131 SER A CA 1
ATOM 1000 C C . SER A 1 131 ? 4.399 8.712 -18.260 1.00 84.81 131 SER A C 1
ATOM 1002 O O . SER A 1 131 ? 3.313 9.229 -18.015 1.00 84.81 131 SER A O 1
ATOM 1004 N N . LEU A 1 132 ? 4.506 7.445 -18.672 1.00 90.56 132 LEU A N 1
ATOM 1005 C CA . LEU A 1 132 ? 3.361 6.524 -18.757 1.00 90.56 132 LEU A CA 1
ATOM 1006 C C . LEU A 1 132 ? 2.977 5.922 -17.398 1.00 90.56 132 LEU A C 1
ATOM 1008 O O . LEU A 1 132 ? 1.913 5.320 -17.269 1.00 90.56 132 LEU A O 1
ATOM 1012 N N . LEU A 1 133 ? 3.831 6.072 -16.383 1.00 93.69 133 LEU A N 1
ATOM 1013 C CA . LEU A 1 133 ? 3.646 5.440 -15.077 1.00 93.69 133 LEU A CA 1
ATOM 1014 C C . LEU A 1 133 ? 2.347 5.871 -14.364 1.00 93.69 133 LEU A C 1
ATOM 1016 O O . LEU A 1 133 ? 1.651 4.984 -13.869 1.00 93.69 133 LEU A O 1
ATOM 1020 N N . PRO A 1 134 ? 1.944 7.161 -14.363 1.00 93.75 134 PRO A N 1
ATOM 1021 C CA . PRO A 1 134 ? 0.658 7.560 -13.795 1.00 93.75 134 PRO A CA 1
ATOM 1022 C C . PRO A 1 134 ? -0.530 6.893 -14.497 1.00 93.75 134 PRO A C 1
ATOM 1024 O O . PRO A 1 134 ? -1.449 6.437 -13.825 1.00 93.75 134 PRO A O 1
ATOM 1027 N N . ALA A 1 135 ? -0.480 6.763 -15.829 1.00 92.44 135 ALA A N 1
ATOM 1028 C CA . ALA A 1 135 ? -1.540 6.136 -16.620 1.00 92.44 135 ALA A CA 1
ATOM 1029 C C . ALA A 1 135 ? -1.669 4.629 -16.340 1.00 92.44 135 ALA A C 1
ATOM 1031 O O . ALA A 1 135 ? -2.770 4.081 -16.387 1.00 92.44 135 ALA A O 1
ATOM 1032 N N . TYR A 1 136 ? -0.560 3.952 -16.018 1.00 94.81 136 TYR A N 1
ATOM 1033 C CA . TYR A 1 136 ? -0.601 2.571 -15.534 1.00 94.81 136 TYR A CA 1
ATOM 1034 C C . TYR A 1 136 ? -1.254 2.463 -14.160 1.00 94.81 136 TYR A C 1
ATOM 1036 O O . TYR A 1 136 ? -2.025 1.532 -13.938 1.00 94.81 136 TYR A O 1
ATOM 1044 N N . LEU A 1 137 ? -0.959 3.390 -13.238 1.00 94.62 137 LEU A N 1
ATOM 1045 C CA . LEU A 1 137 ? -1.557 3.343 -11.907 1.00 94.62 137 LEU A CA 1
ATOM 1046 C C . LEU A 1 137 ? -3.033 3.708 -11.929 1.00 94.62 137 LEU A C 1
ATOM 1048 O O . LEU A 1 137 ? -3.780 3.083 -11.192 1.00 94.62 137 LEU A O 1
ATOM 1052 N N . SER A 1 138 ? -3.452 4.705 -12.717 1.00 92.06 138 SER A N 1
ATOM 1053 C CA . SER A 1 138 ? -4.855 5.132 -12.813 1.00 92.06 138 SER A CA 1
ATOM 1054 C C . SER A 1 138 ? -5.721 4.108 -13.548 1.00 92.06 138 SER A C 1
ATOM 1056 O O . SER A 1 138 ? -6.894 3.944 -13.217 1.00 92.06 138 SER A O 1
ATOM 1058 N N . GLY A 1 139 ? -5.127 3.359 -14.479 1.00 90.25 139 GLY A N 1
ATOM 1059 C CA . GLY A 1 139 ? -5.820 2.398 -15.333 1.00 90.25 139 GLY A CA 1
ATOM 1060 C C . GLY A 1 139 ? -6.221 2.960 -16.697 1.00 90.25 139 GLY A C 1
ATOM 1061 O O . GLY A 1 139 ? -6.781 2.219 -17.502 1.00 90.25 139 GLY A O 1
ATOM 1062 N N . GLU A 1 140 ? -5.881 4.220 -17.000 1.00 90.19 140 GLU A N 1
ATOM 1063 C CA . GLU A 1 140 ? -5.977 4.780 -18.359 1.00 90.19 140 GLU A CA 1
ATOM 1064 C C . GLU A 1 140 ? -5.192 3.930 -19.368 1.00 90.19 140 GLU A C 1
ATOM 1066 O O . GLU A 1 140 ? -5.631 3.708 -20.496 1.00 90.19 140 GLU A O 1
ATOM 1071 N N . SER A 1 141 ? -4.042 3.406 -18.936 1.00 90.44 141 SER A N 1
ATOM 1072 C CA . SER A 1 141 ? -3.291 2.380 -19.644 1.00 90.44 141 SER A CA 1
ATOM 1073 C C . SER A 1 141 ? -3.413 1.052 -18.907 1.00 90.44 141 SER A C 1
ATOM 1075 O O . SER A 1 141 ? -2.844 0.850 -17.834 1.00 90.44 141 SER A O 1
ATOM 1077 N N . ARG A 1 142 ? -4.145 0.114 -19.509 1.00 90.38 142 ARG A N 1
ATOM 1078 C CA . ARG A 1 142 ? -4.517 -1.152 -18.863 1.00 90.38 142 ARG A CA 1
ATOM 1079 C C . ARG A 1 142 ? -3.377 -2.162 -18.759 1.00 90.38 142 ARG A C 1
ATOM 1081 O O . ARG A 1 142 ? -3.481 -3.091 -17.971 1.00 90.38 142 ARG A O 1
ATOM 1088 N N . LEU A 1 143 ? -2.278 -1.968 -19.494 1.00 90.94 143 LEU A N 1
ATOM 1089 C CA . LEU A 1 143 ? -1.198 -2.954 -19.627 1.00 90.94 143 LEU A CA 1
ATOM 1090 C C . LEU A 1 143 ? -0.696 -3.482 -18.275 1.00 90.94 143 LEU A C 1
ATOM 1092 O O . LEU A 1 143 ? -0.536 -4.687 -18.104 1.00 90.94 143 LEU A O 1
ATOM 1096 N N . LEU A 1 144 ? -0.453 -2.595 -17.308 1.00 93.38 144 LEU A N 1
ATOM 1097 C CA . LEU A 1 144 ? 0.089 -3.002 -16.014 1.00 93.38 144 LEU A CA 1
ATOM 1098 C C . LEU A 1 144 ? -0.981 -3.650 -15.125 1.00 93.38 144 LEU A C 1
ATOM 1100 O O . LEU A 1 144 ? -0.710 -4.691 -14.536 1.00 93.38 144 LEU A O 1
ATOM 1104 N N . LEU A 1 145 ? -2.196 -3.094 -15.081 1.00 94.75 145 LEU A N 1
ATOM 1105 C CA . LEU A 1 145 ? -3.299 -3.636 -14.276 1.00 94.75 145 LEU A CA 1
ATOM 1106 C C . LEU A 1 145 ? -3.884 -4.937 -14.848 1.00 94.75 145 LEU A C 1
ATOM 1108 O O . LEU A 1 145 ? -4.453 -5.723 -14.104 1.00 94.75 145 LEU A O 1
ATOM 1112 N N . GLU A 1 146 ? -3.726 -5.206 -16.143 1.00 94.50 146 GLU A N 1
ATOM 1113 C CA . GLU A 1 146 ? -4.098 -6.494 -16.743 1.00 94.50 146 GLU A CA 1
ATOM 1114 C C . GLU A 1 146 ? -3.103 -7.605 -16.385 1.00 94.50 146 GLU A C 1
ATOM 1116 O O . GLU A 1 146 ? -3.501 -8.759 -16.249 1.00 94.50 146 GLU A O 1
ATOM 1121 N N . ASN A 1 147 ? -1.821 -7.265 -16.205 1.00 95.50 147 ASN A N 1
ATOM 1122 C CA . ASN A 1 147 ? -0.790 -8.223 -15.794 1.00 95.50 147 ASN A CA 1
ATOM 1123 C C . ASN A 1 147 ? -0.702 -8.382 -14.267 1.00 95.50 147 ASN A C 1
ATOM 1125 O O . ASN A 1 147 ? -0.347 -9.458 -13.794 1.00 95.50 147 ASN A O 1
ATOM 1129 N N . PHE A 1 148 ? -1.029 -7.330 -13.513 1.00 95.81 148 PHE A N 1
ATOM 1130 C CA . PHE A 1 148 ? -1.019 -7.299 -12.049 1.00 95.81 148 PHE A CA 1
ATOM 1131 C C . PHE A 1 148 ? -2.339 -6.719 -11.514 1.00 95.81 148 PHE A C 1
ATOM 1133 O O . PHE A 1 148 ? -2.355 -5.608 -10.968 1.00 95.81 148 PHE A O 1
ATOM 1140 N N . PRO A 1 149 ? -3.471 -7.426 -11.689 1.00 94.62 149 PRO A N 1
ATOM 1141 C CA . PRO A 1 149 ? -4.785 -6.944 -11.258 1.00 94.62 149 PRO A CA 1
ATOM 1142 C C . PRO A 1 149 ? -4.855 -6.678 -9.753 1.00 94.62 149 PRO A C 1
ATOM 1144 O O . PRO A 1 149 ? -5.576 -5.784 -9.307 1.00 94.62 149 PRO A O 1
ATOM 1147 N N . GLU A 1 150 ? -4.064 -7.400 -8.960 1.00 95.06 150 GLU A N 1
ATOM 1148 C CA . GLU A 1 150 ? -3.958 -7.198 -7.522 1.00 95.06 150 GLU A CA 1
ATOM 1149 C C . GLU A 1 150 ? -3.476 -5.782 -7.150 1.00 95.06 150 GLU A C 1
ATOM 1151 O O . GLU A 1 150 ? -3.876 -5.279 -6.102 1.00 95.06 150 GLU A O 1
ATOM 1156 N N . LEU A 1 151 ? -2.716 -5.088 -8.015 1.00 96.56 151 LEU A N 1
ATOM 1157 C CA . LEU A 1 151 ? -2.336 -3.690 -7.784 1.00 96.56 151 LEU A CA 1
ATOM 1158 C C . LEU A 1 151 ? -3.559 -2.773 -7.792 1.00 96.56 151 LEU A C 1
ATOM 1160 O O . LEU A 1 151 ? -3.671 -1.902 -6.932 1.00 96.56 151 LEU A O 1
ATOM 1164 N N . GLY A 1 152 ? -4.460 -2.964 -8.759 1.00 96.00 152 GLY A N 1
ATOM 1165 C CA . GLY A 1 152 ? -5.683 -2.172 -8.880 1.00 96.00 152 GLY A CA 1
ATOM 1166 C C . GLY A 1 152 ? -6.587 -2.385 -7.671 1.00 96.00 152 GLY A C 1
ATOM 1167 O O . GLY A 1 152 ? -6.973 -1.426 -7.009 1.00 96.00 152 GLY A O 1
ATOM 1168 N N . PHE A 1 153 ? -6.820 -3.650 -7.305 1.00 96.06 153 PHE A N 1
ATOM 1169 C CA . PHE A 1 153 ? -7.596 -3.983 -6.110 1.00 96.06 153 PHE A CA 1
ATOM 1170 C C . PHE A 1 153 ? -6.974 -3.412 -4.835 1.00 96.06 153 PHE A C 1
ATOM 1172 O O . PHE A 1 153 ? -7.685 -2.846 -4.008 1.00 96.06 153 PHE A O 1
ATOM 1179 N N . PHE A 1 154 ? -5.655 -3.525 -4.673 1.00 97.56 154 PHE A N 1
ATOM 1180 C CA . PHE A 1 154 ? -4.972 -3.013 -3.492 1.00 97.56 154 PHE A CA 1
ATOM 1181 C C . PHE A 1 154 ? -5.038 -1.483 -3.406 1.00 97.56 154 PHE A C 1
ATOM 1183 O O . PHE A 1 154 ? -5.408 -0.951 -2.358 1.00 97.56 154 PHE A O 1
ATOM 1190 N N . ARG A 1 155 ? -4.767 -0.783 -4.516 1.00 96.38 155 ARG A N 1
ATOM 1191 C CA . ARG A 1 155 ? -4.934 0.673 -4.648 1.00 96.38 155 ARG A CA 1
ATOM 1192 C C . ARG A 1 155 ? -6.336 1.098 -4.217 1.00 96.38 155 ARG A C 1
ATOM 1194 O O . ARG A 1 155 ? -6.468 2.004 -3.400 1.00 96.38 155 ARG A O 1
ATOM 1201 N N . ASP A 1 156 ? -7.364 0.424 -4.725 1.00 95.50 156 ASP A N 1
ATOM 1202 C CA . ASP A 1 156 ? -8.763 0.791 -4.488 1.00 95.50 156 ASP A CA 1
ATOM 1203 C C . ASP A 1 156 ? -9.205 0.496 -3.053 1.00 95.50 156 ASP A C 1
ATOM 1205 O O . ASP A 1 156 ? -9.898 1.308 -2.441 1.00 95.50 156 ASP A O 1
ATOM 1209 N N . MET A 1 157 ? -8.759 -0.619 -2.465 1.00 96.69 157 MET A N 1
ATOM 1210 C CA . MET A 1 157 ? -9.001 -0.922 -1.050 1.00 96.69 157 MET A CA 1
ATOM 1211 C C . MET A 1 157 ? -8.381 0.138 -0.135 1.00 96.69 157 MET A C 1
ATOM 1213 O O . MET A 1 157 ? -9.028 0.580 0.817 1.00 96.69 157 MET A O 1
ATOM 1217 N N . VAL A 1 158 ? -7.149 0.571 -0.427 1.00 96.38 158 VAL A N 1
ATOM 1218 C CA . VAL A 1 158 ? -6.491 1.640 0.335 1.00 96.38 158 VAL A CA 1
ATOM 1219 C C . VAL A 1 158 ? -7.187 2.976 0.093 1.00 96.38 158 VAL A C 1
ATOM 1221 O O . VAL A 1 158 ? -7.450 3.694 1.053 1.00 96.38 158 VAL A O 1
ATOM 1224 N N . PHE A 1 159 ? -7.570 3.295 -1.143 1.00 93.69 159 PHE A N 1
ATOM 1225 C CA . PHE A 1 159 ? -8.317 4.514 -1.452 1.00 93.69 159 PHE A CA 1
ATOM 1226 C C . PHE A 1 159 ? -9.638 4.591 -0.679 1.00 93.69 159 PHE A C 1
ATOM 1228 O O . PHE A 1 159 ? -9.896 5.588 -0.011 1.00 93.69 159 PHE A O 1
ATOM 1235 N N . LEU A 1 160 ? -10.439 3.521 -0.689 1.00 92.44 160 LEU A N 1
ATOM 1236 C CA . LEU A 1 160 ? -11.696 3.451 0.063 1.00 92.44 160 LEU A CA 1
ATOM 1237 C C . LEU A 1 160 ? -11.474 3.603 1.570 1.00 92.44 160 LEU A C 1
ATOM 1239 O O . LEU A 1 160 ? -12.256 4.276 2.242 1.00 92.44 160 LEU A O 1
ATOM 1243 N N . PHE A 1 161 ? -10.405 3.006 2.102 1.00 94.00 161 PHE A N 1
ATOM 1244 C CA . PHE A 1 161 ? -10.022 3.190 3.498 1.00 94.00 161 PHE A CA 1
ATOM 1245 C C . PHE A 1 161 ? -9.738 4.663 3.810 1.00 94.00 161 PHE A C 1
ATOM 1247 O O . PHE A 1 161 ? -10.321 5.208 4.746 1.00 94.00 161 PHE A O 1
ATOM 1254 N N . LYS A 1 162 ? -8.903 5.324 3.001 1.00 91.75 162 LYS A N 1
ATOM 1255 C CA . LYS A 1 162 ? -8.560 6.742 3.179 1.00 91.75 162 LYS A CA 1
ATOM 1256 C C . LYS A 1 162 ? -9.769 7.656 3.020 1.00 91.75 162 LYS A C 1
ATOM 1258 O O . LYS A 1 162 ? -9.931 8.584 3.802 1.00 91.75 162 LYS A O 1
ATOM 1263 N N . MET A 1 163 ? -10.641 7.366 2.059 1.00 88.62 163 MET A N 1
ATOM 1264 C CA . MET A 1 163 ? -11.852 8.141 1.795 1.00 88.62 163 MET A CA 1
ATOM 1265 C C . MET A 1 163 ? -12.814 8.137 2.991 1.00 88.62 163 MET A C 1
ATOM 1267 O O . MET A 1 163 ? -13.388 9.173 3.312 1.00 88.62 163 MET A O 1
ATOM 1271 N N . LEU A 1 164 ? -12.968 7.003 3.685 1.00 86.56 164 LEU A N 1
ATOM 1272 C CA . LEU A 1 164 ? -13.826 6.907 4.877 1.00 86.56 164 LEU A CA 1
ATOM 1273 C C . LEU A 1 164 ? -13.260 7.622 6.111 1.00 86.56 164 LEU A C 1
ATOM 1275 O O . LEU A 1 164 ? -13.971 7.769 7.099 1.00 86.56 164 LEU A O 1
ATOM 1279 N N . MET A 1 165 ? -12.003 8.057 6.059 1.00 83.75 165 MET A N 1
ATOM 1280 C CA . MET A 1 165 ? -11.371 8.868 7.101 1.00 83.75 165 MET A CA 1
ATOM 1281 C C . MET A 1 165 ? -11.428 10.369 6.801 1.00 83.75 165 MET A C 1
ATOM 1283 O O . MET A 1 165 ? -10.957 11.184 7.589 1.00 83.75 165 MET A O 1
ATOM 1287 N N . VAL A 1 166 ? -11.972 10.770 5.649 1.00 77.50 166 VAL A N 1
ATOM 1288 C CA . VAL A 1 166 ? -12.066 12.187 5.301 1.00 77.50 166 VAL A CA 1
ATOM 1289 C C . VAL A 1 166 ? -13.134 12.848 6.187 1.00 77.50 166 VAL A C 1
ATOM 1291 O O . VAL A 1 166 ? -14.300 12.456 6.133 1.00 77.50 166 VAL A O 1
ATOM 1294 N N . PRO A 1 167 ? -12.780 13.874 6.985 1.00 63.88 167 PRO A N 1
ATOM 1295 C CA . PRO A 1 167 ? -13.684 14.440 7.986 1.00 63.88 167 PRO A CA 1
ATOM 1296 C C . PRO A 1 167 ? -14.801 15.309 7.388 1.00 63.88 167 PRO A C 1
ATOM 1298 O O . PRO A 1 167 ? -15.784 15.599 8.070 1.00 63.88 167 PRO A O 1
ATOM 1301 N N . THR A 1 168 ? -14.661 15.764 6.138 1.00 64.25 168 THR A N 1
ATOM 1302 C CA . THR A 1 168 ? -15.586 16.711 5.501 1.00 64.25 168 THR A CA 1
ATOM 1303 C C . THR A 1 168 ? -16.026 16.243 4.118 1.00 64.25 168 THR A C 1
ATOM 1305 O O . THR A 1 168 ? -15.224 15.823 3.290 1.00 64.25 168 THR A O 1
ATOM 1308 N N . SER A 1 169 ? -17.324 16.377 3.828 1.00 65.12 169 SER A N 1
ATOM 1309 C CA . SER A 1 169 ? -17.890 15.989 2.529 1.00 65.12 169 SER A CA 1
ATOM 1310 C C . SER A 1 169 ? -17.353 16.816 1.357 1.00 65.12 169 SER A C 1
ATOM 1312 O O . SER A 1 169 ? -17.390 16.355 0.225 1.00 65.12 169 SER A O 1
ATOM 1314 N N . GLU A 1 170 ? -16.853 18.026 1.620 1.00 64.38 170 GLU A N 1
ATOM 1315 C CA . GLU A 1 170 ? -16.251 18.914 0.614 1.00 64.38 170 GLU A CA 1
ATOM 1316 C C . GLU A 1 170 ? -14.919 18.391 0.059 1.00 64.38 170 GLU A C 1
ATOM 1318 O O . GLU A 1 170 ? -14.507 18.803 -1.019 1.00 64.38 170 GLU A O 1
ATOM 1323 N N . ALA A 1 171 ? -14.253 17.485 0.778 1.00 69.12 171 ALA A N 1
ATOM 1324 C CA . ALA A 1 171 ? -13.016 16.848 0.335 1.00 69.12 171 ALA A CA 1
ATOM 1325 C C . ALA A 1 171 ? -13.262 15.507 -0.384 1.00 69.12 171 ALA A C 1
ATOM 1327 O O . ALA A 1 171 ? -12.308 14.818 -0.747 1.00 69.12 171 ALA A O 1
ATOM 1328 N N . LEU A 1 172 ? -14.528 15.123 -0.595 1.00 70.00 172 LEU A N 1
ATOM 1329 C CA . LEU A 1 172 ? -14.866 13.962 -1.412 1.00 70.00 172 LEU A CA 1
ATOM 1330 C C . LEU A 1 172 ? -14.738 14.308 -2.905 1.00 70.00 172 LEU A C 1
ATOM 1332 O O . LEU A 1 172 ? -15.023 15.442 -3.295 1.00 70.00 172 LEU A O 1
ATOM 1336 N N . PRO A 1 173 ? -14.357 13.338 -3.754 1.00 70.38 173 PRO A N 1
ATOM 1337 C CA . PRO A 1 173 ? -14.374 13.523 -5.199 1.00 70.38 173 PRO A CA 1
ATOM 1338 C C . PRO A 1 173 ? -15.760 13.938 -5.704 1.00 70.38 173 PRO A C 1
ATOM 1340 O O . PRO A 1 173 ? -16.785 13.550 -5.132 1.00 70.38 173 PRO A O 1
ATOM 1343 N N . GLU A 1 174 ? -15.791 14.685 -6.808 1.00 76.44 174 GLU A N 1
ATOM 1344 C CA . GLU A 1 174 ? -17.044 15.020 -7.480 1.00 76.44 174 GLU A CA 1
ATOM 1345 C C . GLU A 1 174 ? -17.810 13.745 -7.856 1.00 76.44 174 GLU A C 1
ATOM 1347 O O . GLU A 1 174 ? -17.239 12.742 -8.290 1.00 76.44 174 GLU A O 1
ATOM 1352 N N . ILE A 1 175 ? -19.131 13.779 -7.674 1.00 75.31 175 ILE A N 1
ATOM 1353 C CA . ILE A 1 175 ? -19.992 12.647 -8.007 1.00 75.31 175 ILE A CA 1
ATOM 1354 C C . ILE A 1 175 ? -20.060 12.536 -9.530 1.00 75.31 175 ILE A C 1
ATOM 1356 O O . ILE A 1 175 ? -20.797 13.273 -10.187 1.00 75.31 175 ILE A O 1
ATOM 1360 N N . CYS A 1 176 ? -19.321 11.581 -10.084 1.00 71.31 176 CYS A N 1
ATOM 1361 C CA . CYS A 1 176 ? -19.440 11.215 -11.487 1.00 71.31 176 CYS A CA 1
ATOM 1362 C C . CYS A 1 176 ? -20.620 10.245 -11.675 1.00 71.31 176 CYS A C 1
ATOM 1364 O O . CYS A 1 176 ? -20.743 9.273 -10.921 1.00 71.31 176 CYS A O 1
ATOM 1366 N N . PRO A 1 177 ? -21.509 10.473 -12.660 1.00 75.50 177 PRO A N 1
ATOM 1367 C CA . PRO A 1 177 ? -22.534 9.498 -13.000 1.00 75.50 177 PRO A CA 1
ATOM 1368 C C . PRO A 1 177 ? -21.862 8.227 -13.523 1.00 75.50 177 PRO A C 1
ATOM 1370 O O . PRO A 1 177 ? -21.020 8.295 -14.412 1.00 75.50 177 PRO A O 1
ATOM 1373 N N . TRP A 1 178 ? -22.251 7.076 -12.979 1.00 78.56 178 TRP A N 1
ATOM 1374 C CA . TRP A 1 178 ? -21.757 5.785 -13.451 1.00 78.56 178 TRP A CA 1
ATOM 1375 C C . TRP A 1 178 ? -22.179 5.547 -14.907 1.00 78.56 178 TRP A C 1
ATOM 1377 O O . TRP A 1 178 ? -23.371 5.644 -15.225 1.00 78.56 178 TRP A O 1
ATOM 1387 N N . MET A 1 179 ? -21.223 5.206 -15.773 1.00 77.25 179 MET A N 1
ATOM 1388 C CA . MET A 1 179 ? -21.474 4.778 -17.146 1.00 77.25 179 MET A CA 1
ATOM 1389 C C . MET A 1 179 ? -21.191 3.276 -17.310 1.00 77.25 179 MET A C 1
ATOM 1391 O O . MET A 1 179 ? -20.273 2.748 -16.690 1.00 77.25 179 MET A O 1
ATOM 1395 N N . PRO A 1 180 ? -21.891 2.568 -18.220 1.00 70.31 180 PRO A N 1
ATOM 1396 C CA . PRO A 1 180 ? -21.626 1.151 -18.497 1.00 70.31 180 PRO A CA 1
ATOM 1397 C C . PRO A 1 180 ? -20.196 0.819 -18.954 1.00 70.31 180 PRO A C 1
ATOM 1399 O O . PRO A 1 180 ? -19.818 -0.346 -18.939 1.00 70.31 180 PRO A O 1
ATOM 1402 N N . LEU A 1 181 ? -19.431 1.818 -19.405 1.00 70.19 181 LEU A N 1
ATOM 1403 C CA . LEU A 1 181 ? -18.030 1.677 -19.815 1.00 70.19 181 LEU A CA 1
ATOM 1404 C C . LEU A 1 181 ? -17.042 1.787 -18.639 1.00 70.19 181 LEU A C 1
ATOM 1406 O O . LEU A 1 181 ? -15.870 1.476 -18.824 1.00 70.19 181 LEU A O 1
ATOM 1410 N N . ASP A 1 182 ? -17.511 2.197 -17.457 1.00 58.09 182 ASP A N 1
ATOM 1411 C CA . ASP A 1 182 ? -16.715 2.302 -16.226 1.00 58.09 182 ASP A CA 1
ATOM 1412 C C . ASP A 1 182 ? -16.703 0.979 -15.424 1.00 58.09 182 ASP A C 1
ATOM 1414 O O . ASP A 1 182 ? -16.233 0.950 -14.286 1.00 58.09 182 ASP A O 1
ATOM 1418 N N . ALA A 1 183 ? -17.280 -0.094 -15.986 1.00 51.34 183 ALA A N 1
ATOM 1419 C CA . ALA A 1 183 ? -17.423 -1.420 -15.376 1.00 51.34 183 ALA A CA 1
ATOM 1420 C C . ALA A 1 183 ? -16.301 -2.396 -15.762 1.00 51.34 183 ALA A C 1
ATOM 1422 O O . ALA A 1 183 ? -15.840 -2.362 -16.927 1.00 51.34 183 ALA A O 1
#

pLDDT: mean 87.83, std 11.88, range [40.53, 97.75]

Foldseek 3Di:
DLLLVLLVLLLVLLVLLVVLCDADPPDGDQLSCQQNVNDPDDHAHADADPPCCVVVNPPDPDPDVVSVVSSVVSVVSVVVCVVRDDPQRHPQVVVVHPDCGSNLCVSQVVVCVVVVNDQFDPPDPDDDTDTCSVCCQVCVPVVNCVSVVSSNVSSVSSVSSSQSVDPDPVPDDDDDPDDPVVD

Organism: Emiliania huxleyi (NCBI:txid2903)

Radius of gyration: 17.78 Å; chains: 1; bounding box: 41×41×51 Å

Secondary structure (DSSP, 8-state):
-HHHHHHHHHHHHHHHHHHHTPPPSSS--HHHHHHHT-SSSS----EE--TTHHH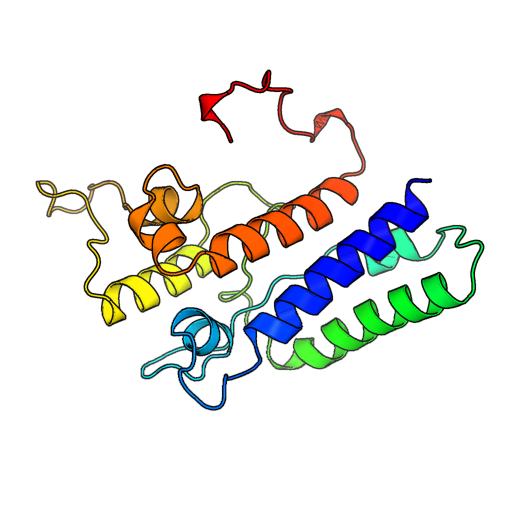HTTT----SHHHHHHHHHHHHHHHHHGGG--GGGEE--TTT-SS--HHHHHHHHHHHHHHT--SB-TT--SS-PPBSHHHHHHSSSTHHHHH-HHHHHHHHHHHHHHHTT-S-GGGSPP-PPP-GGG-